Protein AF-A0A067SZR4-F1 (afdb_monomer_lite)

Radius of gyration: 22.96 Å; chains: 1; bounding box: 41×36×88 Å

Structure (mmCIF, N/CA/C/O backbone):
data_AF-A0A067SZR4-F1
#
_entry.id   AF-A0A067SZR4-F1
#
loop_
_atom_site.group_PDB
_atom_site.id
_atom_site.type_symbol
_atom_site.label_atom_id
_atom_site.label_alt_id
_atom_site.label_comp_id
_atom_site.label_asym_id
_atom_site.label_entity_id
_atom_site.label_seq_id
_atom_site.pdbx_PDB_ins_code
_atom_site.Cartn_x
_atom_site.Cartn_y
_atom_site.Cartn_z
_atom_site.occupancy
_atom_site.B_iso_or_equiv
_atom_site.auth_seq_id
_atom_site.auth_comp_id
_atom_site.auth_asym_id
_atom_site.auth_atom_id
_atom_site.pdbx_PDB_model_num
ATOM 1 N N . MET A 1 1 ? -24.979 -15.748 -65.976 1.00 36.62 1 MET A N 1
ATOM 2 C CA . MET A 1 1 ? -23.515 -15.740 -65.764 1.00 36.62 1 MET A CA 1
ATOM 3 C C . MET A 1 1 ? -23.083 -14.302 -65.503 1.00 36.62 1 MET A C 1
ATOM 5 O O . MET A 1 1 ? -23.347 -13.512 -66.390 1.00 36.62 1 MET A O 1
ATOM 9 N N . LYS A 1 2 ? -22.447 -14.022 -64.342 1.00 39.78 2 LYS A N 1
ATOM 10 C CA . LYS A 1 2 ? -21.513 -12.896 -64.044 1.00 39.78 2 LYS A CA 1
ATOM 11 C C . LYS A 1 2 ? -22.055 -11.453 -64.255 1.00 39.78 2 LYS A C 1
ATOM 13 O O . LYS A 1 2 ? -22.498 -11.125 -65.337 1.00 39.78 2 LYS A O 1
ATOM 18 N N . SER A 1 3 ? -22.068 -10.526 -63.292 1.00 41.97 3 SER A N 1
ATOM 19 C CA . SER A 1 3 ? -21.010 -10.163 -62.337 1.00 41.97 3 SER A CA 1
ATOM 20 C C . SER A 1 3 ? -21.528 -9.229 -61.225 1.00 41.97 3 SER A C 1
ATOM 22 O O . SER A 1 3 ? -22.437 -8.435 -61.442 1.00 41.97 3 SER A O 1
ATOM 24 N N . PHE A 1 4 ? -20.893 -9.332 -60.056 1.00 56.06 4 PHE A N 1
ATOM 25 C CA . PHE A 1 4 ? -20.937 -8.446 -58.882 1.00 56.06 4 PHE A CA 1
ATOM 26 C C . PHE A 1 4 ? -20.285 -7.077 -59.162 1.00 56.06 4 PHE A C 1
ATOM 28 O O . PHE A 1 4 ? -19.458 -7.057 -60.058 1.00 56.06 4 PHE A O 1
ATOM 35 N N . PHE A 1 5 ? -20.581 -6.008 -58.391 1.00 47.22 5 PHE A N 1
ATOM 36 C CA . PHE A 1 5 ? -19.597 -5.081 -57.763 1.00 47.22 5 PHE A CA 1
ATOM 37 C C . PHE A 1 5 ? -20.256 -3.988 -56.872 1.00 47.22 5 PHE A C 1
ATOM 39 O O . PHE A 1 5 ? -21.164 -3.292 -57.306 1.00 47.22 5 PHE A O 1
ATOM 46 N N . ALA A 1 6 ? -19.718 -3.879 -55.643 1.00 42.78 6 ALA A N 1
ATOM 47 C CA . ALA A 1 6 ? -19.504 -2.716 -54.745 1.00 42.78 6 ALA A CA 1
ATOM 48 C C . ALA A 1 6 ? -20.673 -1.743 -54.417 1.00 42.78 6 ALA A C 1
ATOM 50 O O . ALA A 1 6 ? -21.165 -1.036 -55.280 1.00 42.78 6 ALA A O 1
ATOM 51 N N . ALA A 1 7 ? -21.219 -1.701 -53.191 1.00 48.22 7 ALA A N 1
ATOM 52 C CA . ALA A 1 7 ? -20.675 -1.177 -51.917 1.00 48.22 7 ALA A CA 1
ATOM 53 C C . ALA A 1 7 ? -20.785 0.357 -51.740 1.00 48.22 7 ALA A C 1
ATOM 55 O O . ALA A 1 7 ? -20.059 1.096 -52.390 1.00 48.22 7 ALA A O 1
ATOM 56 N N . ALA A 1 8 ? -21.613 0.806 -50.781 1.00 44.69 8 ALA A N 1
ATOM 57 C CA . ALA A 1 8 ? -21.378 2.017 -49.975 1.00 44.69 8 ALA A CA 1
ATOM 58 C C . ALA A 1 8 ? -22.298 2.042 -48.730 1.00 44.69 8 ALA A C 1
ATOM 60 O O . ALA A 1 8 ? -23.241 2.825 -48.651 1.00 44.69 8 ALA A O 1
ATOM 61 N N . ILE A 1 9 ? -22.050 1.170 -47.745 1.00 54.84 9 ILE A N 1
ATOM 62 C CA . ILE A 1 9 ? -22.596 1.363 -46.390 1.00 54.84 9 ILE A CA 1
ATOM 63 C C . ILE A 1 9 ? -21.647 2.334 -45.687 1.00 54.84 9 ILE A C 1
ATOM 65 O O . ILE A 1 9 ? -20.566 1.949 -45.247 1.00 54.84 9 ILE A O 1
ATOM 69 N N . VAL A 1 10 ? -22.025 3.608 -45.628 1.00 50.62 10 VAL A N 1
ATOM 70 C CA . VAL A 1 10 ? -21.292 4.637 -44.881 1.00 50.62 10 VAL A CA 1
ATOM 71 C C . VAL A 1 10 ? -21.683 4.515 -43.405 1.00 50.62 10 VAL A C 1
ATOM 73 O O . VAL A 1 10 ? -22.562 5.212 -42.910 1.00 50.62 10 VAL A O 1
ATOM 76 N N . ALA A 1 11 ? -21.060 3.564 -42.707 1.00 52.66 11 ALA A N 1
ATOM 77 C CA . ALA A 1 11 ? -21.077 3.507 -41.251 1.00 52.66 11 ALA A CA 1
ATOM 78 C C . ALA A 1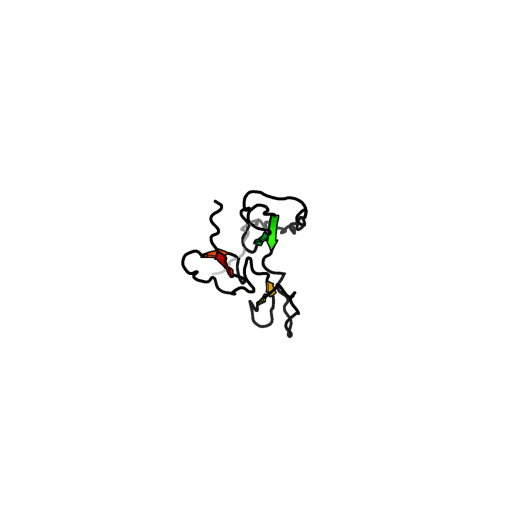 11 ? -20.001 4.473 -40.732 1.00 52.66 11 ALA A C 1
ATOM 80 O O . ALA A 1 11 ? -18.810 4.169 -40.761 1.00 52.66 11 ALA A O 1
ATOM 81 N N . ILE A 1 12 ? -20.415 5.674 -40.322 1.00 62.34 12 ILE A N 1
ATOM 82 C CA . ILE A 1 12 ? -19.524 6.667 -39.710 1.00 62.34 12 ILE A CA 1
ATOM 83 C C . ILE A 1 12 ? -19.244 6.208 -38.279 1.00 62.34 12 ILE A C 1
ATOM 85 O O . ILE A 1 12 ? -20.071 6.352 -37.381 1.00 62.34 12 ILE A O 1
ATOM 89 N N . SER A 1 13 ? -18.074 5.606 -38.093 1.00 57.34 13 SER A N 1
ATOM 90 C CA . SER A 1 13 ? -17.537 5.201 -36.800 1.00 57.34 13 SER A CA 1
ATOM 91 C C . SER A 1 13 ? -17.332 6.424 -35.901 1.00 57.34 13 SER A C 1
ATOM 93 O O . SER A 1 13 ? -16.492 7.279 -36.182 1.00 57.34 13 SER A O 1
ATOM 95 N N . LEU A 1 14 ? -18.076 6.497 -34.797 1.00 57.91 14 LEU A N 1
ATOM 96 C CA . LEU A 1 14 ? -17.817 7.427 -33.696 1.00 57.91 14 LEU A CA 1
ATOM 97 C C . LEU A 1 14 ? -16.546 6.978 -32.962 1.00 57.91 14 LEU A C 1
ATOM 99 O O . LEU A 1 14 ? -16.601 6.174 -32.034 1.00 57.91 14 LEU A O 1
ATOM 103 N N . ILE A 1 15 ? -15.388 7.485 -33.383 1.00 60.66 15 ILE A N 1
ATOM 104 C CA . ILE A 1 15 ? -14.151 7.380 -32.601 1.00 60.66 15 ILE A CA 1
ATOM 105 C C . ILE A 1 15 ? -14.209 8.450 -31.509 1.00 60.66 15 ILE A C 1
ATOM 107 O O . ILE A 1 15 ? -13.816 9.598 -31.704 1.00 60.66 15 ILE A O 1
ATOM 111 N N . ALA A 1 16 ? -14.764 8.082 -30.355 1.00 57.69 16 ALA A N 1
ATOM 112 C CA . ALA A 1 16 ? -14.626 8.866 -29.140 1.00 57.69 16 ALA A CA 1
ATOM 113 C C . ALA A 1 16 ? -13.185 8.709 -28.635 1.00 57.69 16 ALA A C 1
ATOM 115 O O . ALA A 1 16 ? -12.849 7.747 -27.947 1.00 57.69 16 ALA A O 1
ATOM 116 N N . SER A 1 17 ? -12.315 9.642 -29.015 1.00 56.31 17 SER A N 1
ATOM 117 C CA . SER A 1 17 ? -10.963 9.748 -28.471 1.00 56.31 17 SER A CA 1
ATOM 118 C C . SER A 1 17 ? -11.048 10.186 -27.007 1.00 56.31 17 SER A C 1
ATOM 120 O O . SER A 1 17 ? -11.068 11.377 -26.699 1.00 56.31 17 SER A O 1
ATOM 122 N N . THR A 1 18 ? -11.126 9.227 -26.085 1.00 57.91 18 THR A N 1
ATOM 123 C CA . THR A 1 18 ? -10.977 9.489 -24.652 1.00 57.91 18 THR A CA 1
ATOM 124 C C . THR A 1 18 ? -9.506 9.775 -24.368 1.00 57.91 18 THR A C 1
ATOM 126 O O . THR A 1 18 ? -8.722 8.867 -24.094 1.00 57.91 18 THR A O 1
ATOM 129 N N . ASN A 1 19 ? -9.108 11.043 -24.448 1.00 56.34 19 ASN A N 1
ATOM 130 C CA . ASN A 1 19 ? -7.847 11.471 -23.860 1.00 56.34 19 ASN A CA 1
ATOM 131 C C . ASN A 1 19 ? -8.003 11.366 -22.339 1.00 56.34 19 ASN A C 1
ATOM 133 O O . ASN A 1 19 ? -8.717 12.162 -21.730 1.00 56.34 19 ASN A O 1
ATOM 137 N N . ALA A 1 20 ? -7.381 10.354 -21.733 1.00 57.94 20 ALA A N 1
ATOM 138 C CA . ALA A 1 20 ? -7.241 10.283 -20.288 1.00 57.94 20 ALA A CA 1
ATOM 139 C C . ALA A 1 20 ? -6.377 11.473 -19.851 1.00 57.94 20 ALA A C 1
ATOM 141 O O . ALA A 1 20 ? -5.159 11.471 -20.018 1.00 57.94 20 ALA A O 1
ATOM 142 N N . VAL A 1 21 ? -7.028 12.526 -19.353 1.00 55.44 21 VAL A N 1
ATOM 143 C CA . VAL A 1 21 ? -6.345 13.650 -18.714 1.00 55.44 21 VAL A CA 1
ATOM 144 C C . VAL A 1 21 ? -5.583 13.072 -17.519 1.00 55.44 21 VAL A C 1
ATOM 146 O O . VAL A 1 21 ? -6.212 12.416 -16.682 1.00 55.44 21 VAL A O 1
ATOM 149 N N . PRO A 1 22 ? -4.259 13.281 -17.409 1.00 51.47 22 PRO A N 1
ATOM 150 C CA . PRO A 1 22 ? -3.545 12.935 -16.195 1.00 51.47 22 PRO A CA 1
ATOM 151 C C . PRO A 1 22 ? -4.200 13.744 -15.083 1.00 51.47 22 PRO A C 1
ATOM 153 O O . PRO A 1 22 ? -4.176 14.976 -15.123 1.00 51.47 22 PRO A O 1
ATOM 156 N N . GLN A 1 23 ? -4.837 13.077 -14.120 1.00 53.09 23 GLN A N 1
ATOM 157 C CA . GLN A 1 23 ? -5.231 13.754 -12.896 1.00 53.09 23 GLN A CA 1
ATOM 158 C C . GLN A 1 23 ? -3.927 14.261 -12.297 1.00 53.09 23 GLN A C 1
ATOM 160 O O . GLN A 1 23 ? -3.115 13.464 -11.829 1.00 53.09 23 GLN A O 1
ATOM 165 N N . ALA A 1 24 ? -3.689 15.571 -12.403 1.00 46.38 24 ALA A N 1
ATOM 166 C CA . ALA A 1 24 ? -2.658 16.229 -11.633 1.00 46.38 24 ALA A CA 1
ATOM 167 C C . ALA A 1 24 ? -2.896 15.767 -10.202 1.00 46.38 24 ALA A C 1
ATOM 169 O O . ALA A 1 24 ? -3.948 16.059 -9.630 1.00 46.38 24 ALA A O 1
ATOM 170 N N . THR A 1 25 ? -1.992 14.935 -9.687 1.00 53.53 25 THR A N 1
ATOM 171 C CA . THR A 1 25 ? -2.042 14.470 -8.314 1.00 53.53 25 THR A CA 1
ATOM 172 C C . THR A 1 25 ? -1.971 15.741 -7.495 1.00 53.53 25 THR A C 1
ATOM 174 O O . THR A 1 25 ? -0.896 16.324 -7.362 1.00 53.53 25 THR A O 1
ATOM 177 N N . ILE A 1 26 ? -3.127 16.238 -7.047 1.00 50.56 26 ILE A N 1
ATOM 178 C CA . ILE A 1 26 ? -3.209 17.320 -6.081 1.00 50.56 26 ILE A CA 1
ATOM 179 C C . ILE A 1 26 ? -2.496 16.730 -4.879 1.00 50.56 26 ILE A C 1
ATOM 181 O O . ILE A 1 26 ? -3.044 15.890 -4.164 1.00 50.56 26 ILE A O 1
ATOM 185 N N . GLY A 1 27 ? -1.208 17.060 -4.770 1.00 57.84 27 GLY A N 1
ATOM 186 C CA . GLY A 1 27 ? -0.377 16.661 -3.659 1.00 57.84 27 GLY A CA 1
ATOM 187 C C . GLY A 1 27 ? -1.149 17.066 -2.426 1.00 57.84 27 GLY A C 1
ATOM 188 O O . GLY A 1 27 ? -1.595 18.209 -2.321 1.00 57.84 27 GLY A O 1
ATOM 189 N N . CYS A 1 28 ? -1.425 16.096 -1.570 1.00 66.25 28 CYS A N 1
ATOM 190 C CA . CYS A 1 28 ? -2.232 16.347 -0.402 1.00 66.25 28 CYS A CA 1
ATOM 191 C C . CYS A 1 28 ? -1.648 17.524 0.357 1.00 66.25 28 CYS A C 1
ATOM 193 O O . CYS A 1 28 ? -0.483 17.458 0.753 1.00 66.25 28 CYS A O 1
ATOM 195 N N . ALA A 1 29 ? -2.443 18.579 0.537 1.00 65.62 29 ALA A N 1
ATOM 196 C CA . ALA A 1 29 ? -2.069 19.662 1.425 1.00 65.62 29 ALA A CA 1
ATOM 197 C C . ALA A 1 29 ? -1.764 19.014 2.777 1.00 65.62 29 ALA A C 1
ATOM 199 O O . ALA A 1 29 ? -2.640 18.414 3.405 1.00 65.62 29 ALA A O 1
ATOM 200 N N . SER A 1 30 ? -0.488 19.026 3.153 1.00 63.34 30 SER A N 1
ATOM 201 C CA . SER A 1 30 ? 0.055 18.212 4.236 1.00 63.34 30 SER A CA 1
ATOM 202 C C . SER A 1 30 ? -0.570 18.546 5.590 1.00 63.34 30 SER A C 1
ATOM 204 O O . SER A 1 30 ? -0.465 17.746 6.517 1.00 63.34 30 SER A O 1
ATOM 206 N N . ASP A 1 31 ? -1.261 19.673 5.687 1.00 73.12 31 ASP A N 1
ATOM 207 C CA . ASP A 1 31 ? -1.595 20.293 6.962 1.00 73.12 31 ASP A CA 1
ATOM 208 C C . ASP A 1 31 ? -3.093 20.180 7.289 1.00 73.12 31 ASP A C 1
ATOM 210 O O . ASP A 1 31 ? -3.541 20.644 8.334 1.00 73.12 31 ASP A O 1
ATOM 214 N N . VAL A 1 32 ? -3.887 19.539 6.418 1.00 84.94 32 VAL A N 1
ATOM 215 C CA . VAL A 1 32 ? -5.318 19.317 6.667 1.00 84.94 32 VAL A CA 1
ATOM 216 C C . VAL A 1 32 ? -5.519 18.036 7.468 1.00 84.94 32 VAL A C 1
ATOM 218 O O . VAL A 1 32 ? -5.241 16.932 6.996 1.00 84.94 32 VAL A O 1
ATOM 221 N N . CYS A 1 33 ? -6.049 18.209 8.675 1.00 88.44 33 CYS A N 1
ATOM 222 C CA . CYS A 1 33 ? -6.436 17.136 9.574 1.00 88.44 33 CYS A CA 1
ATOM 223 C C . CYS A 1 33 ? -7.933 16.832 9.423 1.00 88.44 33 CYS A C 1
ATOM 225 O O . CYS A 1 33 ? -8.781 17.698 9.639 1.00 88.44 33 CYS A O 1
ATOM 227 N N . LEU A 1 34 ? -8.259 15.601 9.043 1.00 87.56 34 LEU A N 1
ATOM 228 C CA . LEU A 1 34 ? -9.620 15.093 8.911 1.00 87.56 34 LEU A CA 1
ATOM 229 C C . LEU A 1 34 ? -9.964 14.272 10.153 1.00 87.56 34 LEU A C 1
ATOM 231 O O . LEU A 1 34 ? -9.279 13.303 10.478 1.00 87.56 34 LEU A O 1
ATOM 235 N N . LEU A 1 35 ? -11.052 14.629 10.835 1.00 88.94 35 LEU A N 1
ATOM 236 C CA . LEU A 1 35 ? -11.498 13.879 12.012 1.00 88.94 35 LEU A CA 1
ATOM 237 C C . LEU A 1 35 ? -12.005 12.481 11.627 1.00 88.94 35 LEU A C 1
ATOM 239 O O . LEU A 1 35 ? -11.723 11.495 12.303 1.00 88.94 35 LEU A O 1
ATOM 243 N N . ASN A 1 36 ? -12.704 12.396 10.494 1.00 87.12 36 ASN A N 1
ATOM 244 C CA . ASN A 1 36 ? -13.250 11.152 9.965 1.00 87.12 36 ASN A CA 1
ATOM 245 C C . ASN A 1 36 ? -12.317 10.546 8.914 1.00 87.12 36 ASN A C 1
ATOM 247 O O . ASN A 1 36 ? -11.767 11.260 8.073 1.00 87.12 36 ASN A O 1
ATOM 251 N N . ARG A 1 37 ? -12.194 9.214 8.925 1.00 85.31 37 ARG A N 1
ATOM 252 C CA . ARG A 1 37 ? -11.425 8.463 7.926 1.00 85.31 37 ARG A CA 1
ATOM 253 C C . ARG A 1 37 ? -12.059 8.639 6.539 1.00 85.31 37 ARG A C 1
ATOM 255 O O . ARG A 1 37 ? -13.216 8.249 6.373 1.00 85.31 37 ARG A O 1
ATOM 262 N N . PRO A 1 38 ? -11.342 9.177 5.537 1.00 86.31 38 PRO A N 1
ATOM 263 C CA . PRO A 1 38 ? -11.918 9.349 4.213 1.00 86.31 38 PRO A CA 1
ATOM 264 C C . PRO A 1 38 ? -12.040 8.010 3.478 1.00 86.31 38 PRO A C 1
ATOM 266 O O . PRO A 1 38 ? -11.258 7.079 3.687 1.00 86.31 38 PRO A O 1
ATOM 269 N N . VAL A 1 39 ? -13.028 7.936 2.587 1.00 87.25 39 VAL A N 1
ATOM 270 C CA . VAL A 1 39 ? -13.190 6.822 1.648 1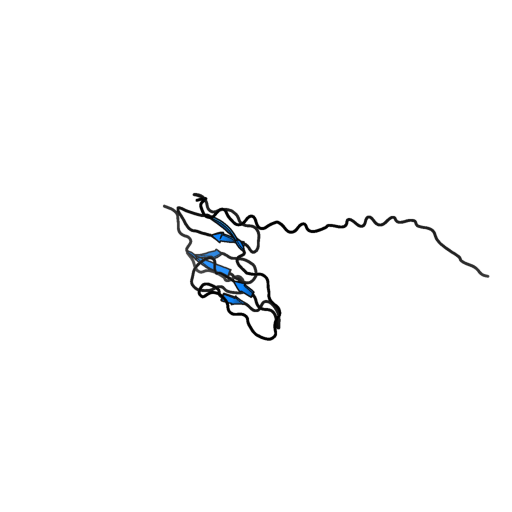.00 87.25 39 VAL A CA 1
ATOM 271 C C . VAL A 1 39 ? -12.256 7.056 0.467 1.00 87.25 39 VAL A C 1
ATOM 273 O O . VAL A 1 39 ? -12.316 8.107 -0.170 1.00 87.25 39 VAL A O 1
ATOM 276 N N . CYS A 1 40 ? -11.399 6.079 0.178 1.00 84.19 40 CYS A N 1
ATOM 277 C CA . CYS A 1 40 ? -10.388 6.197 -0.864 1.00 84.19 40 CYS A CA 1
ATOM 278 C C . CYS A 1 40 ? -10.734 5.384 -2.112 1.00 84.19 40 CYS A C 1
ATOM 280 O O . CYS A 1 40 ? -11.293 4.291 -1.989 1.00 84.19 40 CYS A O 1
ATOM 282 N N . PRO A 1 41 ? -10.393 5.890 -3.313 1.00 86.06 41 PRO A N 1
ATOM 283 C CA . PRO A 1 41 ? -10.497 5.099 -4.528 1.00 86.06 41 PRO A CA 1
ATOM 284 C C . PRO A 1 41 ? -9.542 3.900 -4.479 1.00 86.06 41 PRO A C 1
ATOM 286 O O . PRO A 1 41 ? -8.548 3.896 -3.743 1.00 86.06 41 PRO A O 1
ATOM 289 N N . ALA A 1 42 ? -9.831 2.887 -5.295 1.00 81.81 42 ALA A N 1
ATOM 290 C CA . ALA A 1 42 ? -9.009 1.685 -5.397 1.00 81.81 42 ALA A CA 1
ATOM 291 C C . ALA A 1 42 ? -7.529 2.021 -5.668 1.00 81.81 42 ALA A C 1
ATOM 293 O O . ALA A 1 42 ? -7.212 2.938 -6.425 1.00 81.81 42 ALA A O 1
ATOM 294 N N . GLY A 1 43 ? -6.618 1.284 -5.023 1.00 81.50 43 GLY A N 1
ATOM 295 C CA . GLY A 1 43 ? -5.169 1.508 -5.126 1.00 81.50 43 GLY A CA 1
ATOM 296 C C . GLY A 1 43 ? -4.627 2.664 -4.274 1.00 81.50 43 GLY A C 1
ATOM 297 O O . GLY A 1 43 ? -3.422 2.923 -4.284 1.00 81.50 43 GLY A O 1
ATOM 298 N N . SER A 1 44 ? -5.485 3.334 -3.502 1.00 86.31 44 SER A N 1
ATOM 299 C CA . SER A 1 44 ? -5.095 4.371 -2.547 1.00 86.31 44 SER A CA 1
ATOM 300 C C . SER A 1 44 ? -5.654 4.090 -1.153 1.00 86.31 44 SER A C 1
ATOM 302 O O . SER A 1 44 ? -6.666 3.407 -0.999 1.00 86.31 44 SER A O 1
ATOM 304 N N . ALA A 1 45 ? -4.982 4.605 -0.130 1.00 85.88 45 ALA A N 1
ATOM 305 C CA . ALA A 1 45 ? -5.384 4.461 1.261 1.00 85.88 45 ALA A CA 1
ATOM 306 C C . ALA A 1 45 ? -5.304 5.809 1.982 1.00 85.88 45 ALA A C 1
ATOM 308 O O . ALA A 1 45 ? -4.461 6.641 1.626 1.00 85.88 45 ALA A O 1
ATOM 309 N N . PRO A 1 46 ? -6.157 6.037 2.995 1.00 85.69 46 PRO A N 1
ATOM 310 C CA . PRO A 1 46 ? -6.044 7.226 3.819 1.00 85.69 46 PRO A CA 1
ATOM 311 C C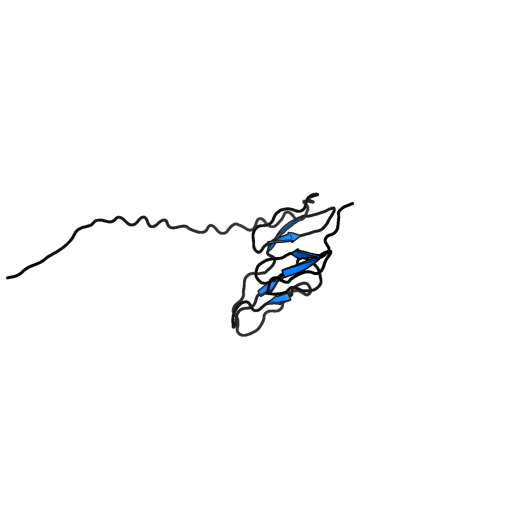 . PRO A 1 46 ? -4.747 7.141 4.615 1.00 85.69 46 PRO A C 1
ATOM 313 O O . PRO A 1 46 ? -4.408 6.078 5.140 1.00 85.69 46 PRO A O 1
ATOM 316 N N . THR A 1 47 ? -4.027 8.251 4.716 1.00 82.19 47 THR A N 1
ATOM 317 C CA . THR A 1 47 ? -2.864 8.344 5.606 1.00 82.19 47 THR A CA 1
ATOM 318 C C . THR A 1 47 ? -3.237 9.026 6.920 1.00 82.19 47 THR A C 1
ATOM 320 O O . THR A 1 47 ? -4.316 9.602 7.043 1.00 82.19 47 THR A O 1
ATOM 323 N N . GLY A 1 48 ? -2.380 8.925 7.937 1.00 80.25 48 GLY A N 1
ATOM 324 C CA . GLY A 1 48 ? -2.717 9.350 9.301 1.00 80.25 48 GLY A CA 1
ATOM 325 C C . GLY A 1 48 ? -3.388 8.237 10.109 1.00 80.25 48 GLY A C 1
ATOM 326 O O . GLY A 1 48 ? -3.188 7.057 9.824 1.00 80.25 48 GLY A O 1
ATOM 327 N N . GLY A 1 49 ? -4.148 8.610 11.135 1.00 80.06 49 GLY A N 1
ATOM 328 C CA . GLY A 1 49 ? -4.787 7.667 12.053 1.00 80.06 49 GLY A CA 1
ATOM 329 C C . GLY A 1 49 ? -5.953 8.299 12.813 1.00 80.06 49 GLY A C 1
ATOM 330 O O . GLY A 1 49 ? -6.313 9.444 12.532 1.00 80.06 49 GLY A O 1
ATOM 331 N N . PRO A 1 50 ? -6.559 7.580 13.774 1.00 81.56 50 PRO A N 1
ATOM 332 C CA . PRO A 1 50 ? -7.623 8.134 14.606 1.00 81.56 50 PRO A CA 1
ATOM 333 C C . PRO A 1 50 ? -7.219 9.474 15.223 1.00 81.56 50 PRO A C 1
ATOM 335 O O . PRO A 1 50 ? -6.087 9.648 15.672 1.00 81.56 50 PRO A O 1
ATOM 338 N N . GLY A 1 51 ? -8.139 10.436 15.198 1.00 83.12 51 GLY A N 1
ATOM 339 C CA . GLY A 1 51 ? -7.891 11.803 15.655 1.00 83.12 51 GLY A CA 1
ATOM 340 C C . GLY A 1 51 ? -7.209 12.711 14.627 1.00 83.12 51 GLY A C 1
ATOM 341 O O . GLY A 1 51 ? -7.331 13.925 14.749 1.00 83.12 51 GLY A O 1
ATOM 342 N N . CYS A 1 52 ? -6.549 12.168 13.597 1.00 87.44 52 CYS A N 1
ATOM 343 C CA . CYS A 1 52 ? -6.054 12.961 12.475 1.00 87.44 52 CYS A CA 1
ATOM 344 C C . CYS A 1 52 ? -5.785 12.116 11.224 1.00 87.44 52 CYS A C 1
ATOM 346 O O . CYS A 1 52 ? -4.673 11.629 10.983 1.00 87.44 52 CYS A O 1
ATOM 348 N N . TRP A 1 53 ? -6.817 11.955 10.404 1.00 87.31 53 TRP A N 1
ATOM 349 C CA . TRP A 1 53 ? -6.694 11.391 9.069 1.00 87.31 53 TRP A CA 1
ATOM 350 C C . TRP A 1 53 ? -6.248 12.461 8.080 1.00 87.31 53 TRP A C 1
ATOM 352 O O . TRP A 1 53 ? -6.479 13.653 8.253 1.00 87.31 53 TRP A O 1
ATOM 362 N N . ARG A 1 54 ? -5.604 12.030 7.009 1.00 86.19 54 ARG A N 1
ATOM 363 C CA . ARG A 1 54 ? -5.197 12.867 5.886 1.00 86.19 54 ARG A CA 1
ATOM 364 C C . ARG A 1 54 ? -5.875 12.335 4.630 1.00 86.19 54 ARG A C 1
ATOM 366 O O . ARG A 1 54 ? -6.667 11.394 4.669 1.00 86.19 54 ARG A O 1
ATOM 373 N N . CYS A 1 55 ? -5.581 12.972 3.509 1.00 87.25 55 CYS A N 1
ATOM 374 C CA . CYS A 1 55 ? -6.038 12.541 2.196 1.00 87.25 55 CYS A CA 1
ATOM 375 C C . CYS A 1 55 ? -5.724 11.058 1.890 1.00 87.25 55 CYS A C 1
ATOM 377 O O . CYS A 1 55 ? -4.903 10.397 2.535 1.00 87.25 55 CYS A O 1
ATOM 379 N N . CYS A 1 56 ? -6.297 10.586 0.791 1.00 87.25 56 CYS A N 1
ATOM 380 C CA . CYS A 1 56 ? -5.888 9.342 0.163 1.00 87.25 56 CYS A CA 1
ATOM 381 C C . CYS A 1 56 ? -4.550 9.514 -0.561 1.00 87.25 56 CYS A C 1
ATOM 383 O O . CYS A 1 56 ? -4.392 10.427 -1.372 1.00 87.25 56 CYS A O 1
ATOM 385 N N . GLN A 1 57 ? -3.606 8.610 -0.309 1.00 85.31 57 GLN A N 1
ATOM 386 C CA . GLN A 1 57 ? -2.362 8.508 -1.068 1.00 85.31 57 GLN A CA 1
ATOM 387 C C . GLN A 1 57 ? -2.266 7.142 -1.754 1.00 85.31 57 GLN A C 1
ATOM 389 O O . GLN A 1 57 ? -2.815 6.164 -1.237 1.00 85.31 57 GLN A O 1
ATOM 394 N N . PRO A 1 58 ? -1.582 7.049 -2.909 1.00 88.12 58 PRO A N 1
ATOM 395 C CA . PRO A 1 58 ? -1.319 5.770 -3.551 1.00 88.12 58 PRO A CA 1
ATOM 396 C C . PRO A 1 58 ? -0.617 4.818 -2.586 1.00 88.12 58 PRO A C 1
ATOM 398 O O . PRO A 1 58 ? 0.364 5.188 -1.942 1.00 88.12 58 PRO A O 1
ATOM 401 N N . ILE A 1 59 ? -1.109 3.585 -2.509 1.00 90.31 59 ILE A N 1
ATOM 402 C CA . ILE A 1 59 ? -0.487 2.534 -1.692 1.00 90.31 59 ILE A CA 1
ATOM 403 C C . ILE A 1 59 ? 0.844 2.128 -2.318 1.00 90.31 59 ILE A C 1
ATOM 405 O O . ILE A 1 59 ? 1.824 1.872 -1.627 1.00 90.31 59 ILE A O 1
ATOM 409 N N . CYS A 1 60 ? 0.883 2.100 -3.646 1.00 90.69 60 CYS A N 1
ATOM 410 C CA . CYS A 1 60 ? 2.036 1.680 -4.411 1.00 90.69 60 CYS A CA 1
ATOM 411 C C . CYS A 1 60 ? 2.507 2.783 -5.345 1.00 90.69 60 CYS A C 1
ATOM 413 O O . CYS A 1 60 ? 1.709 3.515 -5.933 1.00 90.69 60 CYS A O 1
ATOM 415 N N . ARG A 1 61 ? 3.823 2.851 -5.525 1.00 89.38 61 ARG A N 1
ATOM 416 C CA . ARG A 1 61 ? 4.440 3.644 -6.587 1.00 89.38 61 ARG A CA 1
ATOM 417 C C . ARG A 1 61 ? 4.085 3.064 -7.960 1.00 89.38 61 ARG A C 1
ATOM 419 O O . ARG A 1 61 ? 3.664 1.908 -8.039 1.00 89.38 61 ARG A O 1
ATOM 426 N N . PRO A 1 62 ? 4.283 3.823 -9.049 1.00 89.12 62 PRO A N 1
ATOM 427 C CA . PRO A 1 62 ? 4.235 3.257 -10.389 1.00 89.12 62 PRO A CA 1
ATOM 428 C C . PRO A 1 62 ? 5.162 2.043 -10.510 1.00 89.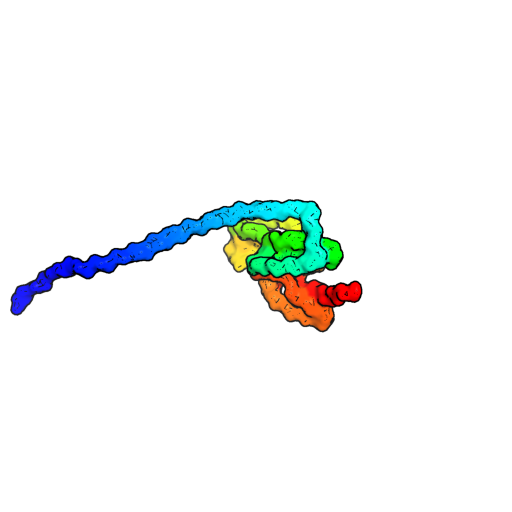12 62 PRO A C 1
ATOM 430 O O . PRO A 1 62 ? 6.261 2.033 -9.949 1.00 89.12 62 PRO A O 1
ATOM 433 N N . SER A 1 63 ? 4.711 1.020 -11.233 1.00 90.50 63 SER A N 1
ATOM 434 C CA . SER A 1 63 ? 5.536 -0.151 -11.524 1.00 90.50 63 SER A CA 1
ATOM 435 C C . SER A 1 63 ? 6.737 0.246 -12.379 1.00 90.50 63 SER A C 1
ATOM 437 O O . SER A 1 63 ? 6.598 1.005 -13.338 1.00 90.50 63 SER A O 1
ATOM 439 N N . VAL A 1 64 ? 7.900 -0.314 -12.066 1.00 92.62 64 VAL A N 1
ATOM 440 C CA . VAL A 1 64 ? 9.130 -0.159 -12.841 1.00 92.62 64 VAL A CA 1
ATOM 441 C C . VAL A 1 64 ? 9.514 -1.520 -13.399 1.00 92.62 64 VAL A C 1
ATOM 443 O O . VAL A 1 64 ? 9.738 -2.462 -12.640 1.00 92.62 64 VAL A O 1
ATOM 446 N N . CYS A 1 65 ? 9.586 -1.630 -14.722 1.00 95.06 65 CYS A N 1
ATOM 447 C CA . CYS A 1 65 ? 10.023 -2.850 -15.389 1.00 95.06 65 CYS A CA 1
ATOM 448 C C . CYS A 1 65 ? 11.519 -2.766 -15.675 1.00 95.06 65 CYS A C 1
ATOM 450 O O . CYS A 1 65 ? 11.970 -1.929 -16.455 1.00 95.06 65 CYS A O 1
ATOM 452 N N . ALA A 1 66 ? 12.282 -3.604 -14.985 1.00 92.50 66 ALA A N 1
ATOM 453 C CA . ALA A 1 66 ? 13.731 -3.640 -15.045 1.00 92.50 66 ALA A CA 1
ATOM 454 C C . ALA A 1 66 ? 14.225 -5.043 -14.685 1.00 92.50 66 ALA A C 1
ATOM 456 O O . ALA A 1 66 ? 13.613 -5.754 -13.886 1.00 92.50 66 ALA A O 1
ATOM 457 N N . SER A 1 67 ? 15.376 -5.421 -15.241 1.00 90.94 67 SER A N 1
ATOM 458 C CA . SER A 1 67 ? 16.031 -6.698 -14.934 1.00 90.94 67 SER A CA 1
ATOM 459 C C . SER A 1 67 ? 16.432 -6.821 -13.463 1.00 90.94 67 SER A C 1
ATOM 461 O O . SER A 1 67 ? 16.515 -7.929 -12.942 1.00 90.94 67 SER A O 1
ATOM 463 N N . THR A 1 68 ? 16.662 -5.689 -12.797 1.00 93.19 68 THR A N 1
ATOM 464 C CA . THR A 1 68 ? 17.077 -5.618 -11.396 1.00 93.19 68 THR A CA 1
ATOM 465 C C . THR A 1 68 ? 16.001 -4.927 -10.573 1.00 93.19 68 THR A C 1
ATOM 467 O O . THR A 1 68 ? 15.413 -3.936 -11.010 1.00 93.19 68 THR A O 1
ATOM 470 N N . SER A 1 69 ? 15.766 -5.436 -9.366 1.00 92.38 69 SER A N 1
ATOM 471 C CA . SER A 1 69 ? 14.840 -4.830 -8.416 1.00 92.38 69 SER A CA 1
ATOM 472 C C . SER A 1 69 ? 15.286 -3.421 -8.000 1.00 92.38 69 SER A C 1
ATOM 474 O O . SER A 1 69 ? 16.464 -3.234 -7.679 1.00 92.38 69 SER A O 1
ATOM 476 N N . PRO A 1 70 ? 14.370 -2.439 -7.942 1.00 93.69 70 PRO A N 1
ATOM 477 C CA . PRO A 1 70 ? 14.655 -1.126 -7.385 1.00 93.69 70 PRO A CA 1
ATOM 478 C C . PRO A 1 70 ? 14.793 -1.182 -5.859 1.00 93.69 70 PRO A C 1
ATOM 480 O O . PRO A 1 70 ? 14.330 -2.115 -5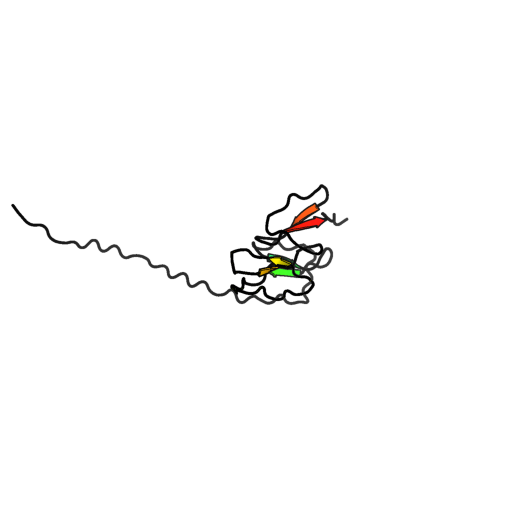.201 1.00 93.69 70 PRO A O 1
ATOM 483 N N . ILE A 1 71 ? 15.386 -0.130 -5.299 1.00 93.62 71 ILE A N 1
ATOM 484 C CA . ILE A 1 71 ? 15.435 0.089 -3.853 1.00 93.62 71 ILE A CA 1
ATOM 485 C C . ILE A 1 71 ? 14.140 0.790 -3.432 1.00 93.62 71 ILE A C 1
ATOM 487 O O . ILE A 1 71 ? 13.799 1.850 -3.963 1.00 93.62 71 ILE A O 1
ATOM 491 N N . CYS A 1 72 ? 13.426 0.197 -2.479 1.00 92.31 72 CYS A N 1
ATOM 492 C CA . CYS A 1 72 ? 12.274 0.819 -1.835 1.00 92.31 72 CYS A CA 1
ATOM 493 C C . CYS A 1 72 ? 12.708 1.623 -0.606 1.00 92.31 72 CYS A C 1
ATOM 495 O O . CYS A 1 72 ? 13.804 1.424 -0.080 1.00 92.31 72 CYS A O 1
ATOM 497 N N . LEU A 1 73 ? 11.857 2.539 -0.138 1.00 91.19 73 LEU A N 1
ATOM 498 C CA . LEU A 1 73 ? 12.099 3.175 1.159 1.00 91.19 73 LEU A CA 1
ATOM 499 C C . LEU A 1 73 ? 11.983 2.150 2.292 1.00 91.19 73 LEU A C 1
ATOM 501 O O . LEU A 1 73 ? 11.312 1.135 2.144 1.00 91.19 73 LEU A O 1
ATOM 505 N N . GLU A 1 74 ? 12.571 2.446 3.451 1.00 86.50 74 GLU A N 1
ATOM 506 C CA . GLU A 1 74 ? 12.575 1.533 4.608 1.00 86.50 74 GLU A CA 1
ATOM 507 C C . GLU A 1 74 ? 11.169 1.101 5.058 1.00 86.50 74 GLU A C 1
ATOM 509 O O . GLU A 1 74 ? 10.982 -0.009 5.542 1.00 86.50 74 GLU A O 1
ATOM 514 N N . ALA A 1 75 ? 10.164 1.961 4.866 1.00 86.31 75 ALA A N 1
ATOM 515 C CA . ALA A 1 75 ? 8.768 1.680 5.201 1.00 86.31 75 ALA A CA 1
ATOM 516 C C . ALA A 1 75 ? 7.955 1.073 4.037 1.00 86.31 75 ALA A C 1
ATOM 518 O O . ALA A 1 75 ? 6.727 1.038 4.105 1.00 86.31 75 ALA A O 1
ATOM 519 N N . GLU A 1 76 ? 8.597 0.663 2.943 1.00 90.44 76 GLU A N 1
ATOM 520 C CA . GLU A 1 76 ? 7.949 0.106 1.756 1.00 90.44 76 GLU A CA 1
ATOM 521 C C . GLU A 1 76 ? 8.342 -1.362 1.542 1.00 90.44 76 GLU A C 1
ATOM 523 O O . GLU A 1 76 ? 9.482 -1.775 1.727 1.00 90.44 76 GLU A O 1
ATOM 528 N N . THR A 1 77 ? 7.381 -2.160 1.091 1.00 91.62 77 THR A N 1
ATOM 529 C CA . THR A 1 77 ? 7.569 -3.537 0.640 1.00 91.62 77 THR A CA 1
ATOM 530 C C . THR A 1 77 ? 7.756 -3.564 -0.874 1.00 91.62 77 THR A C 1
ATOM 532 O O . THR A 1 77 ? 6.955 -2.997 -1.622 1.00 91.62 77 THR A O 1
ATOM 535 N N . LEU A 1 78 ? 8.803 -4.244 -1.339 1.00 91.31 78 LEU A N 1
ATOM 536 C CA . LEU A 1 78 ? 9.010 -4.522 -2.756 1.00 91.31 78 LEU A CA 1
ATOM 537 C C . LEU A 1 78 ? 8.076 -5.653 -3.201 1.00 91.31 78 LEU A C 1
ATOM 539 O O . LEU A 1 78 ? 8.125 -6.758 -2.670 1.00 91.31 78 LEU A O 1
ATOM 543 N N . THR A 1 79 ? 7.250 -5.384 -4.204 1.00 90.12 79 THR A N 1
ATOM 544 C CA . THR A 1 79 ? 6.321 -6.351 -4.799 1.00 90.12 79 THR A CA 1
ATOM 545 C C . THR A 1 79 ? 6.662 -6.564 -6.269 1.00 90.12 79 THR A C 1
ATOM 547 O O . THR A 1 79 ? 7.151 -5.650 -6.933 1.00 90.12 79 THR A O 1
ATOM 550 N N . ALA A 1 80 ? 6.426 -7.769 -6.784 1.00 88.88 80 ALA A N 1
ATOM 551 C CA . ALA A 1 80 ? 6.696 -8.130 -8.175 1.00 88.88 80 ALA A CA 1
ATOM 552 C C . ALA A 1 80 ? 5.384 -8.561 -8.855 1.00 88.88 80 ALA A C 1
ATOM 554 O O . ALA A 1 80 ? 5.086 -9.753 -8.907 1.00 88.88 80 ALA A O 1
ATOM 555 N N . PRO A 1 81 ? 4.548 -7.609 -9.314 1.00 83.69 81 PRO A N 1
ATOM 556 C CA . PRO A 1 81 ? 3.231 -7.928 -9.872 1.00 83.69 81 PRO A CA 1
ATOM 557 C C . PRO A 1 81 ? 3.299 -8.706 -11.196 1.00 83.69 81 PRO A C 1
ATOM 559 O O . PRO A 1 81 ? 2.326 -9.347 -11.581 1.00 83.69 81 PRO A O 1
ATOM 562 N N . SER A 1 82 ? 4.427 -8.649 -11.905 1.00 87.50 82 SER A N 1
ATOM 563 C CA . SER A 1 82 ? 4.674 -9.409 -13.129 1.00 87.50 82 SER A CA 1
ATOM 564 C C . SER A 1 82 ? 6.165 -9.707 -13.290 1.00 87.50 82 SER A C 1
ATOM 566 O O . SER A 1 82 ? 7.016 -9.048 -12.688 1.00 87.50 82 SER A O 1
ATOM 568 N N . LEU A 1 83 ? 6.494 -10.717 -14.100 1.00 90.31 83 LEU A N 1
ATOM 569 C CA . LEU A 1 83 ? 7.880 -11.120 -14.336 1.00 90.31 83 LEU A CA 1
ATOM 570 C C . LEU A 1 83 ? 8.691 -9.949 -14.917 1.00 90.31 83 LEU A C 1
ATOM 572 O O . LEU A 1 83 ? 8.373 -9.442 -15.990 1.00 90.31 83 LEU A O 1
ATOM 576 N N . GLY A 1 84 ? 9.737 -9.529 -14.200 1.00 91.06 84 GLY A N 1
ATOM 577 C CA . GLY A 1 84 ? 10.599 -8.412 -14.601 1.00 91.06 84 GLY A CA 1
ATOM 578 C C . GLY A 1 84 ? 10.038 -7.017 -14.304 1.00 91.06 84 GLY A C 1
ATOM 579 O O . GLY A 1 84 ? 10.646 -6.031 -14.718 1.00 91.06 84 GLY A O 1
ATOM 580 N N . CYS A 1 85 ? 8.914 -6.906 -13.587 1.00 93.00 85 CYS A N 1
ATOM 581 C CA . CYS A 1 85 ? 8.394 -5.627 -13.114 1.00 93.00 85 CYS A CA 1
ATOM 582 C C . CYS A 1 85 ? 8.235 -5.607 -11.597 1.00 93.00 85 CYS A C 1
ATOM 584 O O . CYS A 1 85 ? 7.798 -6.569 -10.971 1.00 93.00 85 CYS A O 1
ATOM 586 N N . TRP A 1 86 ? 8.564 -4.459 -11.020 1.00 92.81 86 TRP A N 1
ATOM 587 C CA . TRP A 1 86 ? 8.685 -4.245 -9.590 1.00 92.81 86 TRP A CA 1
ATOM 588 C C . TRP A 1 86 ? 7.851 -3.056 -9.158 1.00 92.81 86 TRP A C 1
ATOM 590 O O . TRP A 1 86 ? 7.672 -2.099 -9.911 1.00 92.81 86 TRP A O 1
ATOM 600 N N . ARG A 1 87 ? 7.370 -3.078 -7.922 1.00 92.62 87 ARG A N 1
ATOM 601 C CA . ARG A 1 87 ? 6.568 -1.996 -7.372 1.00 92.62 87 ARG A CA 1
ATOM 602 C C . ARG A 1 87 ? 6.804 -1.878 -5.874 1.00 92.62 87 ARG A C 1
ATOM 604 O O . ARG A 1 87 ? 6.590 -2.836 -5.139 1.00 92.62 87 ARG A O 1
ATOM 611 N N . CYS A 1 88 ? 7.242 -0.708 -5.423 1.00 92.94 88 CYS A N 1
ATOM 612 C CA . CYS A 1 88 ? 7.369 -0.418 -3.997 1.00 92.94 88 CYS A CA 1
ATOM 613 C C . CYS A 1 88 ? 6.015 0.025 -3.454 1.00 92.94 88 CYS A C 1
ATOM 615 O O . CYS A 1 88 ? 5.394 0.942 -4.001 1.00 92.94 88 CYS A O 1
ATOM 617 N N . CYS A 1 89 ? 5.561 -0.631 -2.397 1.00 92.38 89 CYS A N 1
ATOM 618 C CA . CYS A 1 89 ? 4.262 -0.389 -1.803 1.00 92.38 89 CYS A CA 1
ATOM 619 C C . CYS A 1 89 ? 4.386 -0.132 -0.309 1.00 92.38 89 CYS A C 1
ATOM 621 O O . CYS A 1 89 ? 5.075 -0.856 0.399 1.00 92.38 89 CYS A O 1
ATOM 623 N N . ARG A 1 90 ? 3.700 0.894 0.181 1.00 90.25 90 ARG A N 1
ATOM 624 C CA . ARG A 1 90 ? 3.653 1.222 1.598 1.00 90.25 90 ARG A CA 1
ATOM 625 C C . ARG A 1 90 ? 2.443 0.532 2.234 1.00 90.25 90 ARG A C 1
ATOM 627 O O . ARG A 1 90 ? 1.324 0.761 1.772 1.00 90.25 90 ARG A O 1
ATOM 634 N N . PRO A 1 91 ? 2.626 -0.281 3.284 1.00 87.94 91 PRO A N 1
ATOM 635 C CA . PRO A 1 91 ? 1.504 -0.899 3.969 1.00 87.94 91 PRO A CA 1
ATOM 636 C C . PRO A 1 91 ? 0.655 0.167 4.674 1.00 87.94 91 PRO A C 1
ATOM 638 O O . PRO A 1 91 ? 1.171 1.178 5.154 1.00 87.94 91 PRO A O 1
ATOM 641 N N . VAL A 1 92 ? -0.657 -0.069 4.759 1.00 86.06 92 VAL A N 1
ATOM 642 C CA . VAL A 1 92 ? -1.577 0.828 5.488 1.00 86.06 92 VAL A CA 1
ATOM 643 C C . VAL A 1 92 ? -1.305 0.783 6.995 1.00 86.06 92 VAL A C 1
ATOM 645 O O . VAL A 1 92 ? -1.476 1.777 7.695 1.00 86.06 92 VAL A O 1
ATOM 648 N N . CYS A 1 93 ? -0.859 -0.369 7.491 1.00 84.88 93 CYS A N 1
ATOM 649 C CA . CYS A 1 93 ? -0.472 -0.612 8.875 1.00 84.88 93 CYS A CA 1
ATOM 650 C C . CYS A 1 93 ? 0.531 -1.775 8.941 1.00 84.88 93 CYS A C 1
ATOM 652 O O . CYS A 1 93 ? 0.613 -2.586 8.018 1.00 84.88 93 CYS A O 1
ATOM 654 N N . GLY A 1 94 ? 1.256 -1.891 10.055 1.00 84.94 94 GLY A N 1
ATOM 655 C CA . GLY A 1 94 ? 2.283 -2.921 10.229 1.00 84.94 94 GLY A CA 1
ATOM 656 C C . GLY A 1 94 ? 3.571 -2.617 9.457 1.00 84.94 94 GLY A C 1
ATOM 657 O O . GLY A 1 94 ? 3.804 -1.487 9.034 1.00 84.94 94 GLY A O 1
ATOM 658 N N . THR A 1 95 ? 4.429 -3.627 9.310 1.00 82.69 95 THR A N 1
ATOM 659 C CA . THR A 1 95 ? 5.772 -3.501 8.708 1.00 82.69 95 THR A CA 1
ATOM 660 C C . THR A 1 95 ? 5.848 -3.972 7.258 1.00 82.69 95 THR A C 1
ATOM 662 O O . THR A 1 95 ? 6.872 -3.794 6.607 1.00 82.69 95 THR A O 1
ATOM 665 N N . GLY A 1 96 ? 4.773 -4.558 6.733 1.00 85.44 96 GLY A N 1
ATOM 666 C CA . GLY A 1 96 ? 4.732 -5.043 5.363 1.00 85.44 96 GLY A CA 1
ATOM 667 C C . GLY A 1 96 ? 3.321 -5.344 4.887 1.00 85.44 96 GLY A C 1
ATOM 668 O O . GLY A 1 96 ? 2.343 -5.222 5.633 1.00 85.44 96 GLY A O 1
ATOM 669 N N . CYS A 1 97 ? 3.221 -5.719 3.619 1.00 89.94 97 CYS A N 1
ATOM 670 C CA . CYS A 1 97 ? 1.959 -6.083 2.997 1.00 89.94 97 CYS A CA 1
ATOM 671 C C . CYS A 1 97 ? 2.079 -7.313 2.101 1.00 89.94 97 CYS A C 1
ATOM 673 O O . CYS A 1 97 ? 3.155 -7.668 1.624 1.00 89.94 97 CYS A O 1
ATOM 675 N N . SER A 1 98 ? 0.935 -7.951 1.880 1.00 88.44 98 SER A N 1
ATOM 676 C CA . SER A 1 98 ? 0.761 -9.085 0.982 1.00 88.44 98 SER A CA 1
ATOM 677 C C . SER A 1 98 ? 0.292 -8.618 -0.394 1.00 88.44 98 SER A C 1
ATOM 679 O O . SER A 1 98 ? -0.500 -7.681 -0.507 1.00 88.44 98 SER A O 1
ATOM 681 N N . ILE A 1 99 ? 0.751 -9.294 -1.448 1.00 86.06 99 ILE A N 1
ATOM 682 C CA . ILE A 1 99 ? 0.270 -9.058 -2.817 1.00 86.06 99 ILE A CA 1
ATOM 683 C C . ILE A 1 99 ? -1.189 -9.517 -2.944 1.00 86.06 99 ILE A C 1
ATOM 685 O O . ILE A 1 99 ? -2.008 -8.844 -3.571 1.00 86.06 99 ILE A O 1
ATOM 689 N N . GLU A 1 100 ? -1.521 -10.631 -2.293 1.00 88.12 100 GLU A N 1
ATOM 690 C CA . GLU A 1 100 ? -2.869 -11.186 -2.247 1.00 88.12 100 GLU A CA 1
ATOM 691 C C . GLU A 1 100 ? -3.649 -10.648 -1.051 1.00 88.12 100 GLU A C 1
ATOM 693 O O . GLU A 1 100 ? -3.076 -10.360 0.004 1.00 88.12 100 GLU A O 1
ATOM 698 N N . ARG A 1 101 ? -4.970 -10.529 -1.215 1.00 90.56 101 ARG A N 1
ATOM 699 C CA . ARG A 1 101 ? -5.872 -10.062 -0.164 1.00 90.56 101 ARG A CA 1
ATOM 700 C C . ARG A 1 101 ? -5.947 -11.115 0.956 1.00 90.56 101 ARG A C 1
ATOM 702 O O . ARG A 1 101 ? -6.491 -12.190 0.711 1.00 90.56 101 ARG A O 1
ATOM 709 N N . PRO A 1 102 ? -5.441 -10.833 2.171 1.00 91.44 102 PRO A N 1
ATOM 710 C CA . PRO A 1 102 ? -5.403 -11.810 3.247 1.00 91.44 102 PRO A CA 1
ATOM 711 C C . PRO A 1 102 ? -6.778 -11.974 3.899 1.00 91.44 102 PRO A C 1
ATOM 713 O O . PRO A 1 102 ? -7.635 -11.089 3.825 1.00 91.44 102 PRO A O 1
ATOM 716 N N . VAL A 1 103 ? -6.949 -13.088 4.607 1.00 94.00 103 VAL A N 1
ATOM 717 C CA . VAL A 1 103 ? -8.013 -13.258 5.600 1.00 94.00 103 VAL A CA 1
ATOM 718 C C . VAL A 1 103 ? -7.455 -12.818 6.950 1.00 94.00 103 VAL A C 1
ATOM 720 O O . VAL A 1 103 ? -6.421 -13.321 7.384 1.00 94.00 103 VAL A O 1
ATOM 723 N N . CYS A 1 104 ? -8.111 -11.855 7.593 1.00 91.88 104 CYS A N 1
ATOM 724 C CA . CYS A 1 104 ? -7.691 -11.353 8.897 1.00 91.88 104 CYS A CA 1
ATOM 725 C C . CYS A 1 104 ? -8.347 -12.140 10.031 1.00 91.88 104 CYS A C 1
ATOM 727 O O . CYS A 1 104 ? -9.476 -12.605 9.893 1.00 91.88 104 CYS A O 1
ATOM 729 N N . VAL A 1 105 ? -7.628 -12.267 11.146 1.00 93.56 105 VAL A N 1
ATOM 730 C CA . VAL A 1 105 ? -8.168 -12.810 12.399 1.00 93.56 105 VAL A CA 1
ATOM 731 C C . VAL A 1 105 ? -9.132 -11.816 13.055 1.00 93.56 105 VAL A C 1
ATOM 733 O O . VAL A 1 105 ? -9.132 -10.628 12.716 1.00 93.56 105 VAL A O 1
ATOM 736 N N . ASP A 1 106 ? -9.931 -12.292 14.009 1.00 92.56 106 ASP A N 1
ATOM 737 C CA . ASP A 1 106 ? -10.885 -11.456 14.742 1.00 92.56 106 ASP A CA 1
ATOM 738 C C . ASP A 1 106 ? -10.210 -10.232 15.379 1.00 92.56 106 ASP A C 1
ATOM 740 O O . ASP A 1 106 ? -9.097 -10.301 15.904 1.00 92.56 106 ASP A O 1
ATOM 744 N N . GLY A 1 107 ? -10.887 -9.085 15.302 1.00 88.00 107 GLY A N 1
ATOM 745 C CA . GLY A 1 107 ? -10.351 -7.796 15.753 1.00 88.00 107 GLY A CA 1
ATOM 746 C C . GLY A 1 107 ? -9.466 -7.078 14.728 1.00 88.00 107 GLY A C 1
ATOM 747 O O . GLY A 1 107 ? -8.990 -5.979 15.011 1.00 88.00 107 GLY A O 1
ATOM 748 N N . TYR A 1 108 ? -9.276 -7.640 13.530 1.00 91.19 108 TYR A N 1
ATOM 749 C CA . TYR A 1 108 ? -8.544 -7.007 12.432 1.00 91.19 108 TYR A CA 1
ATOM 750 C C . TYR A 1 108 ? -9.404 -6.890 11.169 1.00 91.19 108 TYR A C 1
ATOM 752 O O . TYR A 1 108 ? -10.190 -7.772 10.834 1.00 91.19 108 TYR A O 1
ATOM 760 N N . ALA A 1 109 ? -9.214 -5.803 10.425 1.00 90.00 109 ALA A N 1
ATOM 761 C CA . ALA A 1 109 ? -9.846 -5.554 9.140 1.00 90.00 109 ALA A CA 1
ATOM 762 C C . ALA A 1 109 ? -8.806 -5.495 8.020 1.00 90.00 109 ALA A C 1
ATOM 764 O O . ALA A 1 109 ? -7.743 -4.878 8.149 1.00 90.00 109 ALA A O 1
ATOM 765 N N . VAL A 1 110 ? -9.150 -6.094 6.880 1.00 89.44 110 VAL A N 1
ATOM 766 C CA . VAL A 1 110 ? -8.349 -5.997 5.658 1.00 89.44 110 VAL A CA 1
ATOM 767 C C . VAL A 1 110 ? -8.320 -4.541 5.198 1.00 89.44 110 VAL A C 1
ATOM 769 O O . VAL A 1 110 ? -9.362 -3.941 4.938 1.00 89.44 110 VAL A O 1
ATOM 772 N N . SER A 1 111 ? -7.122 -3.982 5.067 1.00 87.25 111 SER A N 1
ATOM 773 C CA . SER A 1 111 ? -6.878 -2.654 4.511 1.00 87.25 111 SER A CA 1
ATOM 774 C C . SER A 1 111 ? -5.805 -2.727 3.436 1.00 87.25 111 SER A C 1
ATOM 776 O O . SER A 1 111 ? -4.916 -3.572 3.489 1.00 87.25 111 SER A O 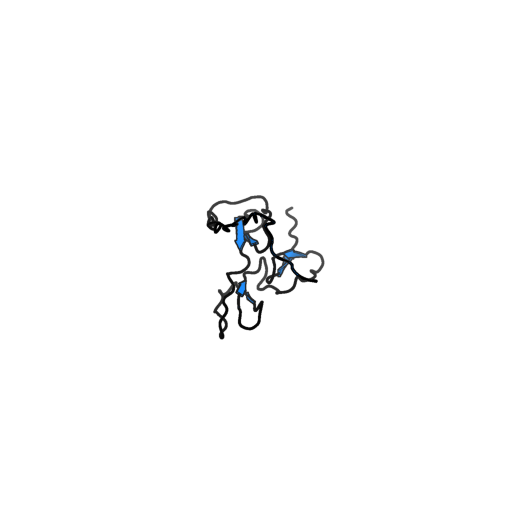1
ATOM 778 N N . GLY A 1 112 ? -5.871 -1.834 2.458 1.00 85.50 112 GLY A N 1
ATOM 779 C CA . GLY A 1 112 ? -4.924 -1.804 1.351 1.00 85.50 112 GLY A CA 1
ATOM 780 C C . GLY A 1 112 ? -5.633 -1.806 0.008 1.00 85.50 112 GLY A C 1
ATOM 781 O O . GLY A 1 112 ? -6.769 -1.346 -0.106 1.00 85.50 112 GLY A O 1
ATOM 782 N N . GLY A 1 113 ? -4.931 -2.290 -1.005 1.00 81.69 113 GLY A N 1
ATOM 783 C CA . GLY A 1 113 ? -5.378 -2.296 -2.389 1.00 81.69 113 GLY A CA 1
ATOM 784 C C . GLY A 1 113 ? -4.526 -3.243 -3.216 1.00 81.69 113 GLY A C 1
ATOM 785 O O . GLY A 1 113 ? -3.567 -3.823 -2.706 1.00 81.69 113 GLY A O 1
ATOM 786 N N . ASP A 1 114 ? -4.887 -3.406 -4.487 1.00 80.38 114 ASP A N 1
ATOM 787 C CA . ASP A 1 114 ? -4.284 -4.402 -5.373 1.00 80.38 114 ASP A CA 1
ATOM 788 C C . ASP A 1 114 ? -2.762 -4.392 -5.292 1.00 80.38 114 ASP A C 1
ATOM 790 O O . ASP A 1 114 ? -2.124 -3.381 -5.589 1.00 80.38 114 ASP A O 1
ATOM 794 N N . GLY A 1 115 ? -2.197 -5.528 -4.879 1.00 80.31 115 GLY A N 1
ATOM 795 C CA . GLY A 1 115 ? -0.768 -5.766 -4.728 1.00 80.31 115 GLY A CA 1
ATOM 796 C C . GLY A 1 115 ? -0.126 -5.256 -3.435 1.00 80.31 115 GLY A C 1
ATOM 797 O O . GLY A 1 115 ? 1.092 -5.330 -3.348 1.00 80.31 115 GLY A O 1
ATOM 798 N N . CYS A 1 116 ? -0.879 -4.742 -2.457 1.00 89.81 116 CYS A N 1
ATOM 799 C CA . CYS A 1 116 ? -0.378 -4.461 -1.107 1.00 89.81 116 CYS A CA 1
ATOM 800 C C . CYS A 1 116 ? -1.533 -4.347 -0.094 1.00 89.81 116 CYS A C 1
ATOM 802 O O . CYS A 1 116 ? -2.156 -3.295 0.076 1.00 89.81 116 CYS A O 1
ATOM 804 N N . TRP A 1 117 ? -1.799 -5.457 0.591 1.00 90.12 117 TRP A N 1
ATOM 805 C CA . TRP A 1 117 ? -2.825 -5.619 1.616 1.00 90.12 117 TRP A CA 1
ATOM 806 C C . TRP A 1 117 ? -2.220 -5.914 2.990 1.00 90.12 117 TRP A C 1
ATOM 808 O O . TRP A 1 117 ? -1.260 -6.675 3.103 1.00 90.12 117 TRP A O 1
ATOM 818 N N . SER A 1 118 ? -2.832 -5.382 4.044 1.00 90.25 118 SER A N 1
ATOM 819 C CA . SER A 1 118 ? -2.436 -5.602 5.437 1.00 90.25 118 SER A CA 1
ATOM 820 C C . SER A 1 118 ? -3.677 -5.791 6.315 1.00 90.25 118 SER A C 1
ATOM 822 O O . SER A 1 118 ? -4.726 -5.192 6.069 1.00 90.25 118 SER A O 1
ATOM 824 N N . CYS A 1 119 ? -3.561 -6.611 7.357 1.00 91.25 119 CYS A N 1
ATOM 825 C CA . CYS A 1 119 ? -4.580 -6.716 8.399 1.00 91.25 119 CYS A CA 1
ATOM 826 C C . CYS A 1 119 ? -4.332 -5.638 9.451 1.00 91.25 119 CYS A C 1
ATOM 828 O O . CYS A 1 119 ? -3.334 -5.694 10.167 1.00 91.25 119 CYS A O 1
ATOM 830 N N . CYS A 1 120 ? -5.232 -4.662 9.543 1.00 89.25 120 CYS A N 1
ATOM 831 C CA . CYS A 1 120 ? -5.125 -3.568 10.502 1.00 89.25 120 CYS A CA 1
ATOM 832 C C . CYS A 1 120 ? -6.059 -3.790 11.687 1.00 89.25 120 CYS A C 1
ATOM 834 O O . CYS A 1 120 ? -7.186 -4.230 11.464 1.00 89.25 120 CYS A O 1
ATOM 836 N N . PRO A 1 121 ? -5.641 -3.472 12.924 1.00 88.25 121 PRO A N 1
ATOM 837 C CA . PRO A 1 121 ? -6.529 -3.534 14.076 1.00 88.25 121 PRO A CA 1
ATOM 838 C C . PRO A 1 121 ? -7.798 -2.713 13.834 1.00 88.25 121 PRO A C 1
ATOM 840 O O . PRO A 1 121 ? -7.732 -1.583 13.341 1.00 88.25 121 PRO A O 1
ATOM 843 N N . ILE A 1 122 ? -8.949 -3.269 14.201 1.00 83.88 122 ILE A N 1
ATOM 844 C CA . ILE A 1 122 ? -10.210 -2.536 14.280 1.00 83.88 122 ILE A CA 1
ATOM 845 C C . ILE A 1 122 ? -10.154 -1.756 15.590 1.00 83.88 122 ILE A C 1
ATOM 847 O O . ILE A 1 122 ? -10.601 -2.220 16.633 1.00 83.88 122 ILE A O 1
ATOM 851 N N . ILE A 1 123 ? -9.519 -0.590 15.561 1.00 72.56 123 ILE A N 1
ATOM 852 C CA . ILE A 1 123 ? -9.526 0.321 16.704 1.00 72.56 123 ILE A CA 1
ATOM 853 C C . ILE A 1 123 ? -10.925 0.930 16.788 1.00 72.56 123 ILE A C 1
ATOM 855 O O . ILE A 1 123 ? -11.279 1.801 15.990 1.00 72.56 123 ILE A O 1
ATOM 859 N N . ALA A 1 124 ? -11.731 0.419 17.723 1.00 47.44 124 ALA A N 1
ATOM 860 C CA . ALA A 1 124 ? -12.933 1.099 18.176 1.00 47.44 124 ALA A CA 1
ATOM 861 C C . ALA A 1 124 ? -12.495 2.474 18.689 1.00 47.44 124 ALA A C 1
ATOM 863 O O . ALA A 1 124 ? -11.614 2.583 19.539 1.00 47.44 124 ALA A O 1
ATOM 864 N N . SER A 1 125 ? -13.015 3.527 18.070 1.00 42.94 125 SER A N 1
ATOM 865 C CA . SER A 1 125 ? -12.886 4.872 18.619 1.00 42.94 125 SER A CA 1
ATOM 866 C C . SER A 1 125 ? -13.907 4.940 19.751 1.00 42.94 125 SER A C 1
ATOM 868 O O . SER A 1 125 ? -15.090 5.092 19.454 1.00 42.94 125 SER A O 1
ATOM 870 N N . ASP A 1 126 ? -13.477 4.688 20.989 1.00 36.56 126 ASP A N 1
ATOM 871 C CA . ASP A 1 126 ? -14.278 5.003 22.181 1.00 36.56 126 ASP A CA 1
ATOM 872 C C . ASP A 1 126 ? -14.421 6.526 22.341 1.00 36.56 126 ASP A C 1
ATOM 874 O O . ASP A 1 126 ? -13.420 7.246 22.097 1.00 36.56 126 ASP A O 1
#

Sequence (126 aa):
MKSFFAAAIVAISLIASTNAVPQATIGCASDVCLLNRPVCPAGSAPTGGPGCWRCCQPICRPSVCASTSPICLEAETLTAPSLGCWRCCRPVCGTGCSIERPVCVDGYAVSGGDGCWSCCPIIASD

Secondary structure (DSSP, 8-state):
-----------------------------TTPPBSSPPP--TTEEEEEETTEEEEEEESBPPPEE-SSPPPPPTT-EEEEEETTEEEEE--SSSS--BSS-PPPPTTEEEEEETTEEEEEE-----

Foldseek 3Di:
DDDDDDDDPPPPDPPPPPPPDPPPPPPWPPPDFDQDADDDDAQWGWDDDHPGITDTDGQKDDKDQAPDFDDEPQQWDWFDPDVRIIITGHANDDRFFAQDFDDDDPQWDWDGHHGGIDTHGPPDPD

pLDDT: mean 78.6, std 16.5, range [36.56, 95.06]

Organism: Galerina marginata (strain CBS 339.88) (NCBI:txid685588)